Protein AF-A0A2R6RXS4-F1 (afdb_monomer_lite)

Radius of gyration: 31.49 Å; chains: 1; bounding box: 68×72×65 Å

Sequence (136 aa):
MIDTAFGFLVPAWWEVEVTVAAAAFVILVCWFFGQGGGSNGGGTDASGHDNSGDVVDDKEKMFQLKGDHQTTSPYMIKLELLAAKNLIGANLNGTSDPYAMITCGTEKRFSSMVPGSRNPMWGEEFNFSVDELPVQ

Foldseek 3Di:
DDPDPDPPPDDDPVVVVVVVVVVVVVVVVCCVVVPPDDDDDDDDDDDDDDDDDDDDDDDDDDPPPPPCPDPQFWDKDKDWDFKDAQAAQPDPVRFAFDKDWDDDPPDIDIFDTRPRHRIDGGRDMDIDTHSDDPDD

Structure (mmCIF, N/CA/C/O backbone):
data_AF-A0A2R6RXS4-F1
#
_entry.id   AF-A0A2R6RXS4-F1
#
loop_
_atom_site.group_PDB
_atom_site.id
_atom_site.type_symbol
_atom_site.label_atom_id
_atom_site.label_alt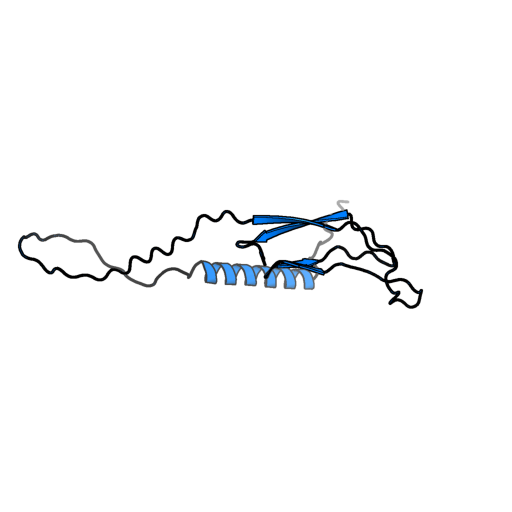_id
_atom_site.label_comp_id
_atom_site.label_asym_id
_atom_site.label_entity_id
_atom_site.label_seq_id
_atom_site.pdbx_PDB_ins_code
_atom_site.Cartn_x
_atom_site.Cartn_y
_atom_site.Cartn_z
_atom_site.occupancy
_atom_site.B_iso_or_equiv
_atom_site.auth_seq_id
_atom_site.auth_comp_id
_atom_site.auth_asym_id
_atom_site.auth_atom_id
_atom_site.pdbx_PDB_model_num
ATOM 1 N N . MET A 1 1 ? 16.736 56.628 -15.313 1.00 43.84 1 MET A N 1
ATOM 2 C CA . MET A 1 1 ? 16.510 55.252 -15.793 1.00 43.84 1 MET A CA 1
ATOM 3 C C . MET A 1 1 ? 16.075 54.454 -14.578 1.00 43.84 1 MET A C 1
ATOM 5 O O . MET A 1 1 ? 16.916 54.087 -13.774 1.00 43.84 1 MET A O 1
ATOM 9 N N . ILE A 1 2 ? 14.765 54.385 -14.340 1.00 45.53 2 ILE A N 1
ATOM 10 C CA . ILE A 1 2 ? 14.175 53.586 -13.260 1.00 45.53 2 ILE A CA 1
ATOM 11 C C . ILE A 1 2 ? 13.384 52.467 -13.929 1.00 45.53 2 ILE A C 1
ATOM 13 O O . ILE A 1 2 ? 12.199 52.610 -14.217 1.00 45.53 2 ILE A O 1
ATOM 17 N N . ASP A 1 3 ? 14.084 51.386 -14.259 1.00 43.50 3 ASP A N 1
ATOM 18 C CA . ASP A 1 3 ? 13.466 50.175 -14.782 1.00 43.50 3 ASP A CA 1
ATOM 19 C C . ASP A 1 3 ? 12.566 49.585 -13.700 1.00 43.50 3 ASP A C 1
ATOM 21 O O . ASP A 1 3 ? 12.996 49.155 -12.629 1.00 43.50 3 ASP A O 1
ATOM 25 N N . THR A 1 4 ? 11.271 49.697 -13.960 1.00 50.25 4 THR A N 1
ATOM 26 C CA . THR A 1 4 ? 10.205 49.354 -13.036 1.00 50.25 4 THR A CA 1
ATOM 27 C C . THR A 1 4 ? 10.063 47.839 -13.043 1.00 50.25 4 THR A C 1
ATOM 29 O O . THR A 1 4 ? 9.550 47.240 -13.985 1.00 50.25 4 THR A O 1
ATOM 32 N N . ALA A 1 5 ? 10.557 47.215 -11.980 1.00 62.62 5 ALA A N 1
ATOM 33 C CA . ALA A 1 5 ? 10.283 45.832 -11.648 1.00 62.62 5 ALA A CA 1
ATOM 34 C C . ALA A 1 5 ? 8.781 45.653 -11.387 1.00 62.62 5 ALA A C 1
ATOM 36 O O . ALA A 1 5 ? 8.321 45.940 -10.292 1.00 62.62 5 ALA A O 1
ATOM 37 N N . PHE A 1 6 ? 8.025 45.174 -12.374 1.00 50.16 6 PHE A N 1
ATOM 38 C CA . PHE A 1 6 ? 6.716 44.542 -12.168 1.00 50.16 6 PHE A CA 1
ATOM 39 C C . PHE A 1 6 ? 6.511 43.451 -13.223 1.00 50.16 6 PHE A C 1
ATOM 41 O O . PHE A 1 6 ? 5.706 43.564 -14.143 1.00 50.16 6 PHE A O 1
ATOM 48 N N . GLY A 1 7 ? 7.283 42.369 -13.081 1.00 52.12 7 GLY A N 1
ATOM 49 C CA . GLY A 1 7 ? 6.945 41.082 -13.678 1.00 52.12 7 GLY A CA 1
ATOM 50 C C . GLY A 1 7 ? 5.671 40.577 -13.011 1.00 52.12 7 GLY A C 1
ATOM 51 O O . GLY A 1 7 ? 5.698 40.093 -11.883 1.00 52.12 7 GLY A O 1
ATOM 52 N N . PHE A 1 8 ? 4.554 40.808 -13.687 1.00 47.75 8 PHE A N 1
ATOM 53 C CA . PHE A 1 8 ? 3.197 40.479 -13.279 1.00 47.75 8 PHE A CA 1
ATOM 54 C C . PHE A 1 8 ? 3.089 38.956 -13.081 1.00 47.75 8 PHE A C 1
ATOM 56 O O . PHE A 1 8 ? 3.015 38.184 -14.035 1.00 47.75 8 PHE A O 1
ATOM 63 N N . LEU A 1 9 ? 3.152 38.532 -11.819 1.00 58.44 9 LEU A N 1
ATOM 64 C CA . LEU A 1 9 ? 3.003 37.157 -11.342 1.00 58.44 9 LEU A CA 1
ATOM 65 C C . LEU A 1 9 ? 1.506 36.808 -11.373 1.00 58.44 9 LEU A C 1
ATOM 67 O O . LEU A 1 9 ? 0.849 36.714 -10.340 1.00 58.44 9 LEU A O 1
ATOM 71 N N . VAL A 1 10 ? 0.931 36.750 -12.577 1.00 65.56 10 VAL A N 1
ATOM 72 C CA . VAL A 1 10 ? -0.482 36.391 -12.744 1.00 65.56 10 VAL A CA 1
ATOM 73 C C . VAL A 1 10 ? -0.610 34.907 -12.449 1.00 65.56 10 VAL A C 1
ATOM 75 O O . VAL A 1 10 ? 0.056 34.123 -13.131 1.00 65.56 10 VAL A O 1
ATOM 78 N N . PRO A 1 11 ? -1.440 34.505 -11.471 1.00 66.31 11 PRO A N 1
ATOM 79 C CA . PRO A 1 11 ? -1.754 33.096 -11.293 1.00 66.31 11 PRO A CA 1
ATOM 80 C C . PRO A 1 11 ? -2.292 32.557 -12.618 1.00 66.31 11 PRO A C 1
ATOM 82 O O . PRO A 1 11 ? -3.095 33.215 -13.288 1.00 66.31 11 PRO A O 1
ATOM 85 N N . ALA A 1 12 ? -1.813 31.386 -13.036 1.00 81.25 12 ALA A N 1
ATOM 86 C CA . ALA A 1 12 ? -2.298 30.779 -14.267 1.00 81.25 12 ALA A CA 1
ATOM 87 C C . ALA A 1 12 ? -3.828 30.633 -14.178 1.00 81.25 12 ALA A C 1
ATOM 89 O O . ALA A 1 12 ? -4.367 30.368 -13.106 1.00 81.25 12 ALA A O 1
ATOM 90 N N . TRP A 1 13 ? -4.546 30.799 -15.292 1.00 73.44 13 TRP A N 1
ATOM 91 C CA . TRP A 1 13 ? -6.021 30.803 -15.310 1.00 73.44 13 TRP A CA 1
ATOM 92 C C . TRP A 1 13 ? -6.645 29.564 -14.632 1.00 73.44 13 TRP A C 1
ATOM 94 O O . TRP A 1 13 ? -7.698 29.646 -14.009 1.00 73.44 13 TRP A O 1
ATOM 104 N N . TRP A 1 14 ? -5.940 28.433 -14.679 1.00 80.50 14 TRP A N 1
ATOM 105 C CA . TRP A 1 14 ? -6.294 27.189 -13.993 1.00 80.50 14 TRP A CA 1
ATOM 106 C C . TRP A 1 14 ? -6.139 27.241 -12.461 1.00 80.50 14 TRP A C 1
ATOM 108 O O . TRP A 1 14 ? -6.949 26.662 -11.744 1.00 80.50 14 TRP A O 1
ATOM 118 N N . GLU A 1 15 ? -5.139 27.950 -11.929 1.00 84.00 15 GLU A N 1
ATOM 119 C CA . GLU A 1 15 ? -4.962 28.123 -10.477 1.00 84.00 15 GLU A CA 1
ATOM 120 C C . GLU A 1 15 ? -6.076 28.978 -9.868 1.00 84.00 15 GLU A C 1
ATOM 122 O O . GLU A 1 15 ? -6.515 28.732 -8.741 1.00 84.00 15 GLU A O 1
ATOM 127 N N . VAL A 1 16 ? -6.576 29.955 -10.632 1.00 85.00 16 VAL A N 1
ATOM 128 C CA . VAL A 1 16 ? -7.744 30.757 -10.247 1.00 85.00 16 VAL A CA 1
ATOM 129 C C . VAL A 1 16 ? -8.972 29.859 -10.129 1.00 85.00 16 VAL A C 1
ATOM 131 O O . VAL A 1 16 ? -9.700 29.945 -9.144 1.00 85.00 16 VAL A O 1
ATOM 134 N N . GLU A 1 17 ? -9.167 28.954 -11.085 1.00 81.94 17 GLU A N 1
ATOM 135 C CA . GLU A 1 17 ? -10.290 28.017 -11.087 1.00 81.94 17 GLU A CA 1
ATOM 136 C C . GLU A 1 17 ? -10.240 27.063 -9.883 1.00 81.94 17 GLU A C 1
ATOM 138 O O . GLU A 1 17 ? -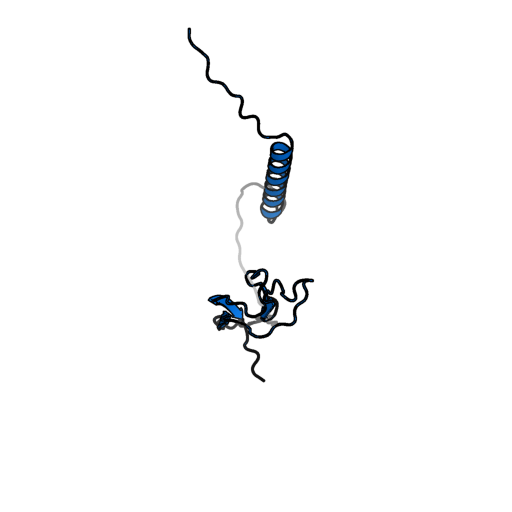11.230 26.922 -9.162 1.00 81.94 17 GLU A O 1
ATOM 143 N N . VAL A 1 18 ? -9.064 26.498 -9.586 1.00 87.56 18 VAL A N 1
ATOM 144 C CA . VAL A 1 18 ? -8.847 25.639 -8.408 1.00 87.56 18 VAL A CA 1
ATOM 145 C C . VAL A 1 18 ? -9.096 26.400 -7.103 1.00 87.56 18 VAL A C 1
ATOM 147 O O . VAL A 1 18 ? -9.751 25.882 -6.199 1.00 87.56 18 VAL A O 1
ATOM 150 N N . THR A 1 19 ? -8.626 27.645 -7.006 1.00 91.38 19 THR A N 1
ATOM 151 C CA . THR A 1 19 ? -8.807 28.483 -5.810 1.00 91.38 19 THR A CA 1
ATOM 152 C C . THR A 1 19 ? -10.278 28.834 -5.589 1.00 91.38 19 THR A C 1
ATOM 154 O O . THR A 1 19 ? -10.771 28.757 -4.463 1.00 91.38 19 THR A O 1
ATOM 157 N N . VAL A 1 20 ? -11.006 29.171 -6.659 1.00 90.75 20 VAL A N 1
ATOM 158 C CA . VAL A 1 20 ? -12.446 29.460 -6.601 1.00 90.75 20 VAL A CA 1
ATOM 159 C C . VAL A 1 20 ? -13.236 28.213 -6.202 1.00 90.75 20 VAL A C 1
ATOM 161 O O . VAL A 1 20 ? -14.096 28.295 -5.324 1.00 90.75 20 VAL A O 1
ATOM 164 N N . ALA A 1 21 ? -12.919 27.052 -6.783 1.00 91.00 21 ALA A N 1
ATOM 165 C CA . ALA A 1 21 ? -13.567 25.787 -6.444 1.00 91.00 21 ALA A CA 1
ATOM 166 C C . ALA A 1 21 ? -13.322 25.389 -4.977 1.00 91.00 21 ALA A C 1
ATOM 168 O O . ALA A 1 21 ? -14.264 25.020 -4.271 1.00 91.00 21 ALA A O 1
ATOM 169 N N . ALA A 1 22 ? -12.084 25.526 -4.492 1.00 92.38 22 ALA A N 1
ATOM 170 C CA . ALA A 1 22 ? -11.734 25.257 -3.099 1.00 92.38 22 ALA A CA 1
ATOM 171 C C . ALA A 1 22 ? -12.464 26.203 -2.130 1.00 92.38 22 ALA A C 1
ATOM 173 O O . ALA A 1 22 ? -13.041 25.747 -1.142 1.00 92.38 22 ALA A O 1
ATOM 174 N N . ALA A 1 23 ? -12.506 27.507 -2.427 1.00 92.75 23 ALA A N 1
ATOM 175 C CA . ALA A 1 23 ? -13.211 28.485 -1.601 1.00 92.75 23 ALA A CA 1
ATOM 176 C C . ALA A 1 23 ? -14.726 28.219 -1.551 1.00 92.75 23 ALA A C 1
ATOM 178 O O . ALA A 1 23 ? -15.323 28.260 -0.474 1.00 92.75 23 ALA A O 1
ATOM 179 N N . ALA A 1 24 ? -15.346 27.885 -2.688 1.00 93.25 24 ALA A N 1
ATOM 180 C CA . ALA A 1 24 ? -16.766 27.542 -2.750 1.00 93.25 24 ALA A CA 1
ATOM 181 C C . ALA A 1 24 ? -17.097 26.292 -1.918 1.00 93.25 24 ALA A C 1
ATOM 183 O O . ALA A 1 24 ? -18.102 26.277 -1.206 1.00 93.25 24 ALA A O 1
ATOM 184 N N . PHE A 1 25 ? -16.233 25.272 -1.956 1.00 93.44 25 PHE A N 1
ATOM 185 C CA . PHE A 1 25 ? -16.397 24.063 -1.150 1.00 93.44 25 PHE A CA 1
ATOM 186 C C . PHE A 1 25 ? -16.322 24.363 0.352 1.00 93.44 25 PHE A C 1
ATOM 188 O O . PHE A 1 25 ? -17.185 23.920 1.106 1.00 93.44 25 PHE A O 1
ATOM 195 N N . VAL A 1 26 ? -15.352 25.176 0.789 1.00 91.81 26 VAL A N 1
ATOM 196 C CA . VAL A 1 26 ? -15.224 25.585 2.200 1.00 91.81 26 VAL A CA 1
ATOM 197 C C . VAL A 1 26 ? -16.453 26.365 2.667 1.00 91.81 26 VAL A C 1
ATOM 199 O O . VAL A 1 26 ? -16.955 26.099 3.753 1.00 91.81 26 VAL A O 1
ATOM 202 N N . ILE A 1 27 ? -16.989 27.276 1.848 1.00 89.00 27 ILE A N 1
ATOM 203 C CA . ILE A 1 27 ? -18.201 28.039 2.190 1.00 89.00 27 ILE A CA 1
ATOM 204 C C . ILE A 1 27 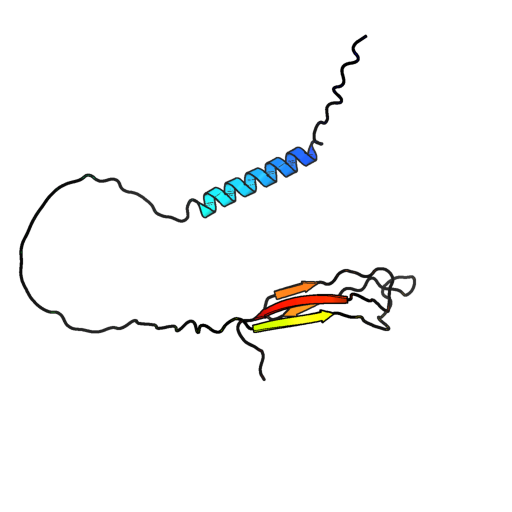? -19.418 27.113 2.313 1.00 89.00 27 ILE A C 1
ATOM 206 O O . ILE A 1 27 ? -20.164 27.216 3.289 1.00 89.00 27 ILE A O 1
ATOM 210 N N . LEU A 1 28 ? -19.597 26.182 1.369 1.00 86.88 28 LEU A N 1
ATOM 211 C CA . LEU A 1 28 ? -20.670 25.183 1.416 1.00 86.88 28 LEU A CA 1
ATOM 212 C C . LEU A 1 28 ? -20.592 24.331 2.684 1.00 86.88 28 LEU A C 1
ATOM 214 O O . LEU A 1 28 ? -21.600 24.141 3.361 1.00 86.88 28 LEU A O 1
ATOM 218 N N . VAL A 1 29 ? -19.392 23.867 3.033 1.00 87.81 29 VAL A N 1
ATOM 219 C CA . VAL A 1 29 ? -19.132 23.130 4.272 1.00 87.81 29 VAL A CA 1
ATOM 220 C C . VAL A 1 29 ? -19.449 24.011 5.482 1.00 87.81 29 VAL A C 1
ATOM 222 O O . VAL A 1 29 ? -20.202 23.592 6.354 1.00 87.81 29 VAL A O 1
ATOM 225 N N . CYS A 1 30 ? -18.980 25.257 5.535 1.00 83.56 30 CYS A N 1
ATOM 226 C CA . CYS A 1 30 ? -19.273 26.160 6.649 1.00 83.56 30 CYS A CA 1
ATOM 227 C C . CYS A 1 30 ? -20.774 26.407 6.844 1.00 83.56 30 CYS A C 1
ATOM 229 O O . CYS A 1 30 ? -21.224 26.492 7.982 1.00 83.56 30 CYS A O 1
ATOM 231 N N . TRP A 1 31 ? -21.566 26.499 5.776 1.00 82.25 31 TRP A N 1
ATOM 232 C CA . TRP A 1 31 ? -23.022 26.632 5.893 1.00 82.25 31 TRP A CA 1
ATOM 233 C C . TRP A 1 31 ? -23.688 25.326 6.305 1.00 82.25 31 TRP A C 1
ATOM 235 O O . TRP A 1 31 ? -24.581 25.341 7.145 1.00 82.25 31 TRP A O 1
ATOM 245 N N . PHE A 1 32 ? -23.223 24.197 5.774 1.00 77.38 32 PHE A N 1
ATOM 246 C CA . PHE A 1 32 ? -23.747 22.882 6.126 1.00 77.38 32 PHE A CA 1
ATOM 247 C C . PHE A 1 32 ? -23.497 22.540 7.602 1.00 77.38 32 PHE A C 1
ATOM 249 O O . PHE A 1 32 ? -24.389 22.057 8.291 1.00 77.38 32 PHE A O 1
ATOM 256 N N . PHE A 1 33 ? -22.309 22.863 8.114 1.00 71.00 33 PHE A N 1
ATOM 257 C CA . PHE A 1 33 ? -21.957 22.673 9.521 1.00 71.00 33 PHE A CA 1
ATOM 258 C C . PHE A 1 33 ? -22.473 23.805 10.429 1.00 71.00 33 PHE A C 1
ATOM 260 O O . PHE A 1 33 ? -22.721 23.571 11.608 1.00 71.00 33 PHE A O 1
ATOM 267 N N . GLY A 1 34 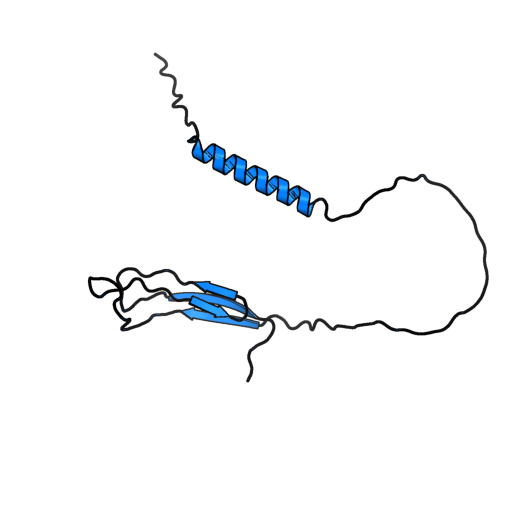? -22.677 25.017 9.902 1.00 64.25 34 GLY A N 1
ATOM 268 C CA . GLY A 1 34 ? -23.235 26.155 10.643 1.00 64.25 34 GLY A CA 1
ATOM 269 C C . GLY A 1 34 ? -24.763 26.143 10.757 1.00 64.25 34 GLY A C 1
ATOM 270 O O . GLY A 1 34 ? -25.314 26.734 11.681 1.00 64.25 34 GLY A O 1
ATOM 271 N N . GLN A 1 35 ? -25.457 25.441 9.859 1.00 59.31 35 GLN A N 1
ATOM 272 C CA . GLN A 1 35 ? -26.915 25.288 9.849 1.00 59.31 35 GLN A CA 1
ATOM 273 C C . GLN A 1 35 ? -27.343 23.911 10.392 1.00 59.31 35 GLN A C 1
ATOM 275 O O . GLN A 1 35 ? -28.325 23.321 9.956 1.00 59.31 35 GLN A O 1
ATOM 280 N N . GLY A 1 36 ? -26.600 23.394 11.373 1.00 54.25 36 GLY A N 1
ATOM 281 C CA . GLY A 1 36 ? -26.928 22.193 12.144 1.00 54.25 36 GLY A CA 1
ATOM 282 C C . GLY A 1 36 ? -27.552 22.494 13.511 1.00 54.25 36 GLY A C 1
ATOM 283 O O . GLY A 1 36 ? -27.315 21.749 14.456 1.00 54.25 36 GLY A O 1
ATOM 284 N N . GLY A 1 37 ? -28.306 23.591 13.649 1.00 53.88 37 GLY A N 1
ATOM 285 C CA . GLY A 1 37 ? -28.922 23.969 14.921 1.00 53.88 37 GLY A CA 1
ATOM 286 C C . GLY A 1 37 ? -30.067 24.974 14.802 1.00 53.88 37 GLY A C 1
ATOM 287 O O . GLY A 1 37 ? -29.854 26.161 14.996 1.00 53.88 37 GLY A O 1
ATOM 288 N N . GLY A 1 38 ? -31.281 24.468 14.564 1.00 48.88 38 GLY A N 1
ATOM 289 C CA . GLY A 1 38 ? -32.500 24.982 15.204 1.00 48.88 38 GLY A CA 1
ATOM 290 C C . GLY A 1 38 ? -33.171 26.232 14.621 1.00 48.88 38 GLY A C 1
ATOM 291 O O . GLY A 1 38 ? -32.595 27.302 14.499 1.00 48.88 38 GLY A O 1
ATOM 292 N N . SER A 1 39 ? -34.458 26.081 14.323 1.00 50.12 39 SER A N 1
ATOM 293 C CA . SER A 1 39 ? -35.383 27.092 13.813 1.00 50.12 39 SER A CA 1
ATOM 294 C C . SER A 1 39 ? -36.039 27.921 14.938 1.00 50.12 39 SER A C 1
ATOM 296 O O . SER A 1 39 ? -36.343 27.372 15.989 1.00 50.12 39 SER A O 1
ATOM 298 N N . ASN A 1 40 ? -36.325 29.196 14.633 1.00 46.72 40 ASN A N 1
ATOM 299 C CA . ASN A 1 40 ? -37.468 30.042 15.040 1.00 46.72 40 ASN A CA 1
ATOM 300 C C . ASN A 1 40 ? -37.832 30.348 16.516 1.00 46.72 40 ASN A C 1
ATOM 302 O O . ASN A 1 40 ? -38.151 29.468 17.305 1.00 46.72 40 ASN A O 1
ATOM 306 N N . GLY A 1 41 ? -38.042 31.658 16.757 1.00 39.84 41 GLY A N 1
ATOM 307 C CA . GLY A 1 41 ? -38.921 32.255 17.785 1.00 39.84 41 GLY A CA 1
ATOM 308 C C . GLY A 1 41 ? -38.143 32.885 18.949 1.00 39.84 41 GLY A C 1
ATOM 309 O O . GLY A 1 41 ? -37.475 32.176 19.677 1.00 39.84 41 GLY A O 1
ATOM 310 N N . GLY A 1 42 ? -38.108 34.196 19.208 1.00 43.62 42 GLY A N 1
ATOM 311 C CA . GLY A 1 42 ? -39.097 35.240 18.953 1.00 43.62 42 GLY A CA 1
ATOM 312 C C . GLY A 1 42 ? -40.163 35.242 20.054 1.00 43.62 42 GLY A C 1
ATOM 313 O O . GLY A 1 42 ? -41.176 34.578 19.881 1.00 43.62 42 GLY A O 1
ATOM 314 N N . GLY A 1 43 ? -39.955 35.974 21.159 1.00 39.44 43 GLY A N 1
ATOM 315 C CA . GLY A 1 43 ? -41.003 36.177 22.172 1.00 39.44 43 GLY A CA 1
ATOM 316 C C . GLY A 1 43 ? -40.524 36.651 23.548 1.00 39.44 43 GLY A C 1
ATOM 317 O O . GLY A 1 43 ? -40.083 35.851 24.359 1.00 39.44 43 GLY A O 1
ATOM 318 N N . THR A 1 44 ? -40.624 37.965 23.745 1.00 39.94 44 THR A N 1
ATOM 319 C CA . THR A 1 44 ? -40.996 38.738 24.950 1.00 39.94 44 THR A CA 1
ATOM 320 C C . THR A 1 44 ? -40.983 38.103 26.348 1.00 39.94 44 THR A C 1
ATOM 322 O O . THR A 1 44 ? -41.642 37.104 26.625 1.00 39.94 44 THR A O 1
ATOM 325 N N . ASP A 1 45 ? -40.374 38.867 27.250 1.00 40.31 45 ASP A N 1
ATOM 326 C CA . ASP A 1 45 ? -40.558 38.907 28.701 1.00 40.31 45 ASP A CA 1
ATOM 327 C C . ASP A 1 45 ? -42.040 38.894 29.136 1.00 40.31 45 ASP A C 1
ATOM 329 O O . ASP A 1 45 ? -42.867 39.548 28.501 1.00 40.31 45 ASP A O 1
ATOM 333 N N . ALA A 1 46 ? -42.354 38.231 30.260 1.00 46.91 46 ALA A N 1
ATOM 334 C CA . ALA A 1 46 ? -43.094 38.791 31.409 1.00 46.91 46 ALA A CA 1
ATOM 335 C C . ALA A 1 46 ? -43.674 37.701 32.341 1.00 46.91 46 ALA A C 1
ATOM 337 O O . ALA A 1 46 ? -44.450 36.851 31.928 1.00 46.91 46 ALA A O 1
ATOM 338 N N . SER A 1 47 ? -43.343 37.843 33.630 1.00 39.66 47 SER A N 1
ATOM 339 C CA . SER A 1 47 ? -44.253 37.820 34.789 1.00 39.66 47 SER A CA 1
ATOM 340 C C . SER A 1 47 ? -45.253 36.666 34.993 1.00 39.66 47 SER A C 1
ATOM 342 O O . SER A 1 47 ? -46.304 36.633 34.364 1.00 39.66 47 SER A O 1
ATOM 344 N N . GLY A 1 48 ? -45.036 35.953 36.108 1.00 39.59 48 GLY A N 1
ATOM 345 C CA . GLY A 1 48 ? -46.061 35.689 37.129 1.00 39.59 48 GLY A CA 1
ATOM 346 C C . GLY A 1 48 ? -46.999 34.509 36.884 1.00 39.59 48 GLY A C 1
ATOM 347 O O . GLY A 1 48 ? -47.733 34.492 35.906 1.00 39.59 48 GLY A O 1
ATOM 348 N N . HIS A 1 49 ? -47.037 33.558 37.818 1.00 43.41 49 HIS A N 1
ATOM 349 C CA . HIS A 1 49 ? -48.153 33.371 38.756 1.00 43.41 49 HIS A CA 1
ATOM 350 C C . HIS A 1 49 ? -47.968 32.052 39.523 1.00 43.41 49 HIS A C 1
ATOM 352 O O . HIS A 1 49 ? -47.348 31.102 39.046 1.00 43.41 49 HIS A O 1
ATOM 358 N N . ASP A 1 50 ? -48.493 32.038 40.737 1.00 41.50 50 ASP A N 1
ATOM 359 C CA . ASP A 1 50 ? -48.176 31.113 41.816 1.00 41.50 50 ASP A CA 1
ATOM 360 C C . ASP A 1 50 ? -49.247 30.011 41.941 1.00 41.50 50 ASP A C 1
ATOM 362 O O . ASP A 1 50 ? -50.287 30.069 41.283 1.00 41.50 50 ASP A O 1
ATOM 366 N N . ASN A 1 51 ? -49.025 29.109 42.910 1.00 44.88 51 ASN A N 1
ATOM 367 C CA . ASN A 1 51 ? -49.918 28.078 43.482 1.00 44.88 51 ASN A CA 1
ATOM 368 C C . ASN A 1 51 ? -49.752 26.667 42.885 1.00 44.88 51 ASN A C 1
ATOM 370 O O . ASN A 1 51 ? -49.879 26.465 41.688 1.00 44.88 51 ASN A O 1
ATOM 374 N N . SER A 1 52 ? -49.285 25.671 43.648 1.00 45.53 52 SER A N 1
ATOM 375 C CA . SER A 1 52 ? -49.847 25.014 44.851 1.00 45.53 52 SER A CA 1
ATOM 376 C C . SER A 1 52 ? -50.724 23.813 44.482 1.00 45.53 52 SER A C 1
ATOM 378 O O . SER A 1 52 ? -51.799 23.987 43.921 1.00 45.53 52 SER A O 1
ATOM 380 N N . GLY A 1 53 ? -50.270 22.624 44.899 1.00 46.25 53 GLY A N 1
ATOM 381 C CA . GLY A 1 53 ? -51.127 21.486 45.240 1.00 46.25 53 GLY A CA 1
ATOM 382 C C . GLY A 1 53 ? -51.296 20.367 44.203 1.00 46.25 53 GLY A C 1
ATOM 383 O O . GLY A 1 53 ? -51.912 20.568 43.168 1.00 46.25 53 GLY A O 1
ATOM 384 N N . ASP A 1 54 ? -50.885 19.165 44.631 1.00 41.59 54 ASP A N 1
ATOM 385 C CA . ASP A 1 54 ? -51.680 17.918 44.591 1.00 41.59 54 ASP A CA 1
ATOM 386 C C . ASP A 1 54 ? -51.361 16.812 43.543 1.00 41.59 54 ASP A C 1
ATOM 388 O O . ASP A 1 54 ? -51.617 16.935 42.352 1.00 41.59 54 ASP A O 1
ATOM 392 N N . VAL A 1 55 ? -50.846 15.700 44.100 1.00 48.59 55 VAL A N 1
ATOM 393 C CA . VAL A 1 55 ? -51.127 14.261 43.851 1.00 48.59 55 VAL A CA 1
ATOM 394 C C . VAL A 1 55 ? -50.667 13.542 42.559 1.00 48.59 55 VAL A C 1
ATOM 396 O O . VAL A 1 55 ? -51.239 13.666 41.486 1.00 48.59 55 VAL A O 1
ATOM 399 N N . VAL A 1 56 ? -49.658 12.680 42.786 1.00 51.06 56 VAL A N 1
ATOM 400 C CA . VAL A 1 56 ? -49.440 11.264 42.381 1.00 51.06 56 VAL A CA 1
ATOM 401 C C . VAL A 1 56 ? -49.932 10.782 41.005 1.00 51.06 56 VAL A C 1
ATOM 403 O O . VAL A 1 56 ? -51.124 10.583 40.801 1.00 51.06 56 VAL A O 1
ATOM 406 N N . ASP A 1 57 ? -48.977 10.345 40.174 1.00 55.09 57 ASP A N 1
ATOM 407 C CA . ASP A 1 57 ? -49.117 9.135 39.348 1.00 55.09 57 ASP A CA 1
ATOM 408 C C . ASP A 1 57 ? -47.771 8.380 39.314 1.00 55.09 57 ASP A C 1
ATOM 410 O O . ASP A 1 57 ? -46.767 8.856 38.782 1.00 55.09 57 ASP A O 1
ATOM 414 N N . ASP A 1 58 ? -47.743 7.219 39.968 1.00 61.16 58 ASP A N 1
ATOM 415 C CA . ASP A 1 58 ? -46.707 6.195 39.834 1.00 61.16 58 ASP A CA 1
ATOM 416 C C . ASP A 1 58 ? -47.000 5.380 38.565 1.00 61.16 58 ASP A C 1
ATOM 418 O O . ASP A 1 58 ? -48.060 4.753 38.505 1.00 61.16 58 ASP A O 1
ATOM 422 N N . LYS A 1 59 ? -46.048 5.300 37.616 1.00 56.53 59 LYS A N 1
ATOM 423 C CA . LYS A 1 59 ? -45.593 4.035 36.985 1.00 56.53 59 LYS A CA 1
ATOM 424 C C . LYS A 1 59 ? -44.621 4.223 35.811 1.00 56.53 59 LYS A C 1
ATOM 426 O O . LYS A 1 59 ? -44.982 4.579 34.697 1.00 56.53 59 LYS A O 1
ATOM 431 N N . GLU A 1 60 ? -43.375 3.847 36.085 1.00 52.12 60 GLU A N 1
ATOM 432 C CA . GLU A 1 60 ? -42.594 2.841 35.349 1.00 52.12 60 GLU A CA 1
ATOM 433 C C . GLU A 1 60 ? -42.676 2.782 33.809 1.00 52.12 60 GLU A C 1
ATOM 435 O O . GLU A 1 60 ? -43.546 2.141 33.221 1.00 52.12 60 GLU A O 1
ATOM 440 N N . LYS A 1 61 ? -41.623 3.295 33.168 1.00 50.56 61 LYS A N 1
ATOM 441 C CA . LYS A 1 61 ? -40.737 2.560 32.237 1.00 50.56 61 LYS A CA 1
ATOM 442 C C . LYS A 1 61 ? -39.618 3.530 31.862 1.00 50.56 61 LYS A C 1
ATOM 444 O O . LYS A 1 61 ? -39.756 4.380 30.998 1.00 50.56 61 LYS A O 1
ATOM 449 N N . MET A 1 62 ? -38.529 3.566 32.619 1.00 46.56 62 MET A N 1
ATOM 450 C CA . MET A 1 62 ? -37.410 2.658 32.376 1.00 46.56 62 MET A CA 1
ATOM 451 C C . MET A 1 62 ? -37.142 2.506 30.869 1.00 46.56 62 MET A C 1
ATOM 453 O O . MET A 1 62 ? -37.514 1.519 30.248 1.00 46.56 62 MET A O 1
ATOM 457 N N . PHE A 1 63 ? -36.476 3.507 3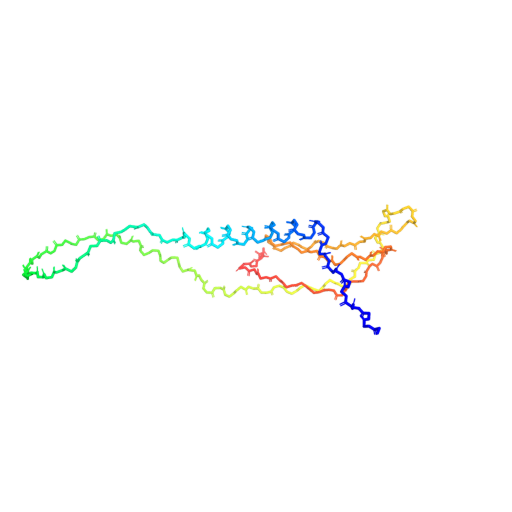0.300 1.00 44.59 63 PHE A N 1
ATOM 458 C CA . PHE A 1 63 ? -35.494 3.290 29.240 1.00 44.59 63 PHE A CA 1
ATOM 459 C C . PHE A 1 63 ? -34.181 3.964 29.651 1.00 44.59 63 PHE A C 1
ATOM 461 O O . PHE A 1 63 ? -33.602 4.796 28.965 1.00 44.59 63 PHE A O 1
ATOM 468 N N . GLN A 1 64 ? -33.725 3.578 30.844 1.00 46.97 64 GLN A N 1
ATOM 469 C CA . GLN A 1 64 ? -32.304 3.524 31.156 1.00 46.97 64 GLN A CA 1
ATOM 470 C C . GLN A 1 64 ? -31.710 2.370 30.339 1.00 46.97 64 GLN A C 1
ATOM 472 O O . GLN A 1 64 ? -31.576 1.254 30.829 1.00 46.97 64 GLN A O 1
ATOM 477 N N . LEU A 1 65 ? -31.398 2.625 29.072 1.00 52.44 65 LEU A N 1
ATOM 478 C CA . LEU A 1 65 ? -30.239 1.991 28.454 1.00 52.44 65 LEU A CA 1
ATOM 479 C C . LEU A 1 65 ? -29.135 3.044 28.635 1.00 52.44 65 LEU A C 1
ATOM 481 O O . LEU A 1 65 ? -29.091 4.009 27.889 1.00 52.44 65 LEU A O 1
ATOM 485 N N . LYS A 1 66 ? -28.268 3.028 29.654 1.00 47.66 66 LYS A N 1
ATOM 486 C CA . LYS A 1 66 ? -27.343 1.944 30.022 1.00 47.66 66 LYS A CA 1
ATOM 487 C C . LYS A 1 66 ? -27.012 1.032 28.837 1.00 47.66 66 LYS A C 1
ATOM 489 O O . LYS A 1 66 ? -27.011 -0.185 28.940 1.00 47.66 66 LYS A O 1
ATOM 494 N N . GLY A 1 67 ? -26.721 1.645 27.693 1.00 41.69 67 GLY A N 1
ATOM 495 C CA . GLY A 1 67 ? -25.595 1.172 26.915 1.00 41.69 67 GLY A CA 1
ATOM 496 C C . GLY A 1 67 ? -24.373 1.702 27.638 1.00 41.69 67 GLY A C 1
ATOM 497 O O . GLY A 1 67 ? -24.018 2.864 27.466 1.00 41.69 67 GLY A O 1
ATOM 498 N N . ASP A 1 68 ? -23.787 0.894 28.516 1.00 40.62 68 ASP A N 1
ATOM 499 C CA . ASP A 1 68 ? -22.388 1.085 28.854 1.00 40.62 68 ASP A CA 1
ATOM 500 C C . ASP A 1 68 ? -21.634 1.013 27.529 1.00 40.62 68 ASP A C 1
ATOM 502 O O . ASP A 1 68 ? -21.342 -0.074 27.034 1.00 40.62 68 ASP A O 1
ATOM 506 N N . HIS A 1 69 ? -21.365 2.166 26.914 1.00 50.56 69 HIS A N 1
ATOM 507 C CA . HIS A 1 69 ? -20.241 2.264 26.007 1.00 50.56 69 HIS A CA 1
ATOM 508 C C . HIS A 1 69 ? -19.061 1.983 26.922 1.00 50.56 69 HIS A C 1
ATOM 510 O O . HIS A 1 69 ? -18.636 2.856 27.683 1.00 50.56 69 HIS A O 1
ATOM 516 N N . GLN A 1 70 ? -18.666 0.708 26.985 1.00 48.75 70 GLN A N 1
ATOM 517 C CA . GLN A 1 70 ? -17.494 0.298 27.724 1.00 48.75 70 GLN A CA 1
ATOM 518 C C . GLN A 1 70 ? -16.417 1.311 27.363 1.00 48.75 70 GLN A C 1
ATOM 520 O O . GLN A 1 70 ? -16.194 1.630 26.193 1.00 48.75 70 GLN A O 1
ATOM 525 N N . THR A 1 71 ? -15.783 1.869 28.384 1.00 49.03 71 THR A N 1
ATOM 526 C CA . THR A 1 71 ? -14.490 2.526 28.257 1.00 49.03 71 THR A CA 1
ATOM 527 C C . THR A 1 71 ? -13.460 1.448 27.911 1.00 49.03 71 THR A C 1
ATOM 529 O O . THR A 1 71 ? -12.520 1.208 28.663 1.00 49.03 71 THR A O 1
ATOM 532 N N . THR A 1 72 ? -13.687 0.712 26.826 1.00 65.25 72 THR A N 1
ATOM 533 C CA . THR A 1 72 ? -12.704 -0.128 26.173 1.00 65.25 72 THR A CA 1
ATOM 534 C C . THR A 1 72 ? -11.808 0.862 25.463 1.00 65.25 72 THR A C 1
ATOM 536 O O . THR A 1 72 ? -12.147 1.419 24.423 1.00 65.25 72 THR A O 1
ATOM 539 N N . SER A 1 73 ? -10.692 1.190 26.112 1.00 71.88 73 SER A N 1
ATOM 540 C CA . SER A 1 73 ? -9.610 1.904 25.449 1.00 71.88 73 SER A CA 1
ATOM 541 C C . SER A 1 73 ? -9.303 1.176 24.137 1.00 71.88 73 SER A C 1
ATOM 543 O O . SER A 1 73 ? -9.103 -0.043 24.195 1.00 71.88 73 SER A O 1
ATOM 545 N N . PRO A 1 74 ? -9.273 1.873 22.990 1.00 83.62 74 PRO A N 1
ATOM 546 C CA . PRO A 1 74 ? -9.020 1.228 21.713 1.00 83.62 74 PRO A CA 1
ATOM 547 C C . PRO A 1 74 ? -7.662 0.525 21.759 1.00 83.62 74 PRO A C 1
ATOM 549 O O . PRO A 1 74 ? -6.677 1.066 22.271 1.00 83.62 74 PRO A O 1
ATOM 552 N N . TYR A 1 75 ? -7.607 -0.695 21.237 1.00 89.62 75 TYR A N 1
ATOM 553 C CA . TYR A 1 75 ? -6.360 -1.421 21.066 1.00 89.62 75 TYR A CA 1
ATOM 554 C C . TYR A 1 75 ? -5.562 -0.785 19.931 1.00 89.62 75 TYR A C 1
ATOM 556 O O . TYR A 1 75 ? -6.103 -0.482 18.869 1.00 89.62 75 TYR A O 1
ATOM 564 N N . MET A 1 76 ? -4.259 -0.608 20.138 1.00 92.06 76 MET A N 1
ATOM 565 C CA . MET A 1 76 ? -3.353 -0.126 19.097 1.00 92.06 76 MET A CA 1
ATOM 566 C C . MET A 1 76 ? -2.578 -1.300 18.502 1.00 92.06 76 MET A C 1
ATOM 568 O O . MET A 1 76 ? -1.819 -1.971 19.200 1.00 92.06 76 MET A O 1
ATOM 572 N N . ILE A 1 77 ? -2.750 -1.530 17.204 1.00 93.44 77 ILE A N 1
ATOM 573 C CA . ILE A 1 77 ? -1.989 -2.509 16.431 1.00 93.44 77 ILE A CA 1
ATOM 574 C C . ILE A 1 77 ? -0.882 -1.766 15.692 1.00 93.44 77 ILE A C 1
ATOM 576 O O . ILE A 1 77 ? -1.139 -1.002 14.761 1.00 93.44 77 ILE A O 1
ATOM 580 N N . LYS A 1 78 ? 0.355 -2.029 16.109 1.00 95.88 78 LYS A N 1
ATOM 581 C CA . LYS A 1 78 ? 1.569 -1.550 15.454 1.00 95.88 78 LYS A CA 1
ATOM 582 C C . LYS A 1 78 ? 2.053 -2.597 14.451 1.00 95.88 78 LYS A C 1
ATOM 584 O O . LYS A 1 78 ? 2.331 -3.733 14.832 1.00 95.88 78 LYS A O 1
ATOM 589 N N . LEU A 1 79 ? 2.166 -2.222 13.183 1.00 96.44 79 LEU A N 1
ATOM 590 C CA . LEU A 1 79 ? 2.642 -3.073 12.096 1.00 96.44 79 LEU A CA 1
ATOM 591 C C . LEU A 1 79 ? 3.894 -2.462 11.469 1.00 96.44 79 LEU A C 1
ATOM 593 O O . LEU A 1 79 ? 3.848 -1.347 10.961 1.00 96.44 79 LEU A O 1
ATOM 597 N N . GLU A 1 80 ? 4.980 -3.226 11.422 1.00 98.06 80 GLU A N 1
ATOM 598 C CA . GLU A 1 80 ? 6.208 -2.847 10.721 1.00 98.06 80 GLU A CA 1
ATOM 599 C C . GLU A 1 80 ? 6.327 -3.643 9.415 1.00 98.06 80 GLU A C 1
ATOM 601 O O . GLU A 1 80 ? 6.497 -4.865 9.407 1.00 98.06 80 GLU A O 1
ATOM 606 N N . LEU A 1 81 ? 6.223 -2.945 8.287 1.00 98.12 81 LEU A N 1
ATOM 607 C CA . LEU A 1 81 ? 6.415 -3.491 6.952 1.00 98.12 81 LEU A CA 1
ATOM 608 C C . LEU A 1 81 ? 7.890 -3.369 6.561 1.00 98.12 81 LEU A C 1
ATOM 610 O O . LEU A 1 81 ? 8.361 -2.314 6.138 1.00 98.12 81 LEU A O 1
ATOM 614 N N . LEU A 1 82 ? 8.623 -4.474 6.667 1.00 98.06 82 LEU A N 1
ATOM 615 C CA . LEU A 1 82 ? 10.063 -4.482 6.413 1.00 98.06 82 LEU A CA 1
ATOM 616 C C . LEU A 1 82 ? 10.390 -4.603 4.922 1.00 98.06 82 LEU A C 1
ATOM 618 O O . LEU A 1 82 ? 10.907 -3.665 4.316 1.00 98.06 82 LEU A O 1
ATOM 622 N N . ALA A 1 83 ? 10.119 -5.767 4.331 1.00 97.81 83 ALA A N 1
ATOM 623 C CA . ALA A 1 83 ? 10.567 -6.106 2.985 1.00 97.81 83 ALA A CA 1
ATOM 624 C C . ALA A 1 83 ? 9.777 -7.274 2.386 1.00 97.81 83 ALA A C 1
ATOM 626 O O . ALA A 1 83 ? 9.161 -8.060 3.106 1.00 97.81 83 ALA A O 1
ATOM 627 N N . ALA A 1 84 ? 9.875 -7.435 1.068 1.00 97.62 84 ALA A N 1
ATOM 628 C CA . ALA A 1 84 ? 9.483 -8.653 0.367 1.00 97.62 84 ALA A CA 1
ATOM 629 C C . ALA A 1 84 ? 10.633 -9.156 -0.511 1.00 97.62 84 ALA A C 1
ATOM 631 O O . ALA A 1 84 ? 11.578 -8.428 -0.813 1.00 97.62 84 ALA A O 1
ATOM 632 N N . LYS A 1 85 ? 10.563 -10.421 -0.932 1.00 96.81 85 LYS A N 1
ATOM 633 C CA . LYS A 1 85 ? 11.617 -11.063 -1.722 1.00 96.81 85 LYS A CA 1
ATOM 634 C C . LYS A 1 85 ? 11.022 -11.897 -2.846 1.00 96.81 85 LYS A C 1
ATOM 636 O O . LYS A 1 85 ? 9.999 -12.547 -2.655 1.00 96.81 85 LYS A O 1
ATOM 641 N N . ASN A 1 86 ? 11.715 -11.935 -3.982 1.00 96.38 86 ASN A N 1
ATOM 642 C CA . ASN A 1 86 ? 11.387 -12.772 -5.137 1.00 96.38 86 ASN A CA 1
ATOM 643 C C . ASN A 1 86 ? 9.973 -12.547 -5.696 1.00 96.38 86 ASN A C 1
ATOM 645 O O . ASN A 1 86 ? 9.325 -13.493 -6.145 1.00 96.38 86 ASN A O 1
ATOM 649 N N . LEU A 1 87 ? 9.503 -11.299 -5.716 1.00 96.06 87 LEU A N 1
ATOM 650 C CA . LEU A 1 87 ? 8.224 -10.969 -6.337 1.00 96.06 87 LEU A CA 1
ATOM 651 C C . LEU A 1 87 ? 8.237 -11.312 -7.833 1.00 96.06 87 LEU A C 1
ATOM 653 O O . LEU A 1 87 ? 9.287 -11.305 -8.487 1.00 96.06 87 LEU A O 1
ATOM 657 N N . ILE A 1 88 ? 7.069 -11.639 -8.378 1.00 95.75 88 ILE A N 1
ATOM 658 C CA . ILE A 1 88 ? 6.903 -11.897 -9.811 1.00 95.75 88 ILE A CA 1
ATOM 659 C C . ILE A 1 88 ? 7.118 -10.579 -10.558 1.00 95.75 88 ILE A C 1
ATOM 661 O O . ILE A 1 88 ? 6.611 -9.545 -10.127 1.00 95.75 88 ILE A O 1
ATOM 665 N N . GLY A 1 89 ? 7.892 -10.625 -11.643 1.00 94.88 89 GLY A N 1
ATOM 666 C CA . GLY A 1 89 ? 8.097 -9.486 -12.534 1.00 94.88 89 GLY A CA 1
ATOM 667 C C . GLY A 1 89 ? 6.854 -9.228 -13.380 1.00 94.88 89 GLY A C 1
ATOM 668 O O . GLY A 1 89 ? 6.437 -10.116 -14.119 1.00 94.88 89 GLY A O 1
ATOM 669 N N . ALA A 1 90 ? 6.272 -8.041 -13.260 1.00 92.50 90 ALA A N 1
ATOM 670 C CA . ALA A 1 90 ? 5.128 -7.592 -14.052 1.00 92.50 90 ALA A CA 1
ATOM 671 C C . ALA A 1 90 ? 5.557 -6.725 -15.248 1.00 92.50 90 ALA A C 1
ATOM 673 O O . ALA A 1 90 ? 4.842 -6.641 -16.245 1.00 92.50 90 ALA A O 1
ATOM 674 N N . ASN A 1 91 ? 6.737 -6.107 -15.169 1.00 93.56 91 ASN A N 1
ATOM 675 C CA . ASN A 1 91 ? 7.274 -5.220 -16.192 1.00 93.56 91 ASN A CA 1
ATOM 676 C C . ASN A 1 91 ? 8.055 -6.012 -17.251 1.00 93.56 91 ASN A C 1
ATOM 678 O O . ASN A 1 91 ? 8.620 -7.070 -16.974 1.00 93.56 91 ASN A O 1
ATOM 682 N N . LEU A 1 92 ? 8.165 -5.454 -18.463 1.00 91.06 92 LEU A N 1
ATOM 683 C CA . LEU A 1 92 ? 8.863 -6.081 -19.599 1.00 91.06 92 LEU A CA 1
ATOM 684 C C . LEU A 1 92 ? 10.334 -6.419 -19.311 1.00 91.06 92 LEU A C 1
ATOM 686 O O . LEU A 1 92 ? 10.868 -7.365 -19.881 1.00 91.06 92 LEU A O 1
ATOM 690 N N . ASN A 1 93 ? 10.993 -5.665 -18.426 1.00 90.06 93 ASN A N 1
ATOM 691 C CA . ASN A 1 93 ? 12.381 -5.938 -18.042 1.00 90.06 93 ASN A CA 1
ATOM 692 C C . ASN A 1 93 ? 12.510 -7.102 -17.027 1.00 90.06 93 ASN A C 1
ATOM 694 O O . ASN A 1 93 ? 13.620 -7.484 -16.663 1.00 90.06 93 ASN A O 1
ATOM 698 N N . GLY A 1 94 ? 11.387 -7.647 -16.550 1.00 91.88 94 GLY A N 1
ATOM 699 C CA . GLY A 1 94 ? 11.337 -8.679 -15.522 1.00 91.88 94 GLY A CA 1
ATOM 700 C C . GLY A 1 94 ? 11.281 -8.158 -14.082 1.00 91.88 94 GLY A C 1
ATOM 701 O O . GLY A 1 94 ? 11.265 -8.983 -13.170 1.00 91.88 94 GLY A O 1
ATOM 702 N N . THR A 1 95 ? 11.242 -6.843 -13.841 1.00 94.19 95 THR A N 1
ATOM 703 C CA . THR A 1 95 ? 10.999 -6.231 -12.519 1.00 94.19 95 THR A CA 1
ATOM 704 C C . THR A 1 95 ? 9.523 -5.896 -12.288 1.00 94.19 95 THR A C 1
ATOM 706 O O . THR A 1 95 ? 8.671 -6.215 -13.112 1.00 94.19 95 THR A O 1
ATOM 709 N N . SER A 1 96 ? 9.213 -5.292 -11.141 1.00 95.81 96 SER A N 1
ATOM 710 C CA . SER A 1 96 ? 7.880 -4.811 -10.766 1.00 95.81 96 SER A CA 1
ATOM 711 C C . SER A 1 96 ? 8.010 -3.516 -9.979 1.00 95.81 96 SER A C 1
ATOM 713 O O . SER A 1 96 ? 9.095 -3.218 -9.483 1.00 95.81 96 SER A O 1
ATOM 715 N N . ASP A 1 97 ? 6.900 -2.805 -9.806 1.00 96.62 97 ASP A N 1
ATOM 716 C CA . ASP A 1 97 ? 6.802 -1.624 -8.943 1.00 96.62 97 ASP A CA 1
ATOM 717 C C . ASP A 1 97 ? 5.921 -1.950 -7.717 1.00 96.62 97 ASP A C 1
ATOM 719 O O . ASP A 1 97 ? 4.770 -1.518 -7.630 1.00 96.62 97 ASP A O 1
ATOM 723 N N . PRO A 1 98 ? 6.381 -2.832 -6.808 1.00 97.00 98 PRO A N 1
ATOM 724 C CA . PRO A 1 98 ? 5.566 -3.336 -5.708 1.00 97.00 98 PRO A CA 1
ATOM 725 C C . PRO A 1 98 ? 5.182 -2.269 -4.680 1.00 97.00 98 PRO A C 1
ATOM 727 O O . PRO A 1 98 ? 5.980 -1.413 -4.299 1.00 97.00 98 PRO A O 1
ATOM 730 N N . TYR A 1 99 ? 3.973 -2.424 -4.146 1.00 97.88 99 TYR A N 1
ATOM 731 C CA . TYR A 1 99 ? 3.465 -1.769 -2.944 1.00 97.88 99 TYR A CA 1
ATOM 732 C C . TYR A 1 99 ? 2.647 -2.787 -2.134 1.00 97.88 99 TYR A C 1
ATOM 734 O O . TYR A 1 99 ? 2.134 -3.764 -2.686 1.00 97.88 99 TYR A O 1
ATOM 742 N N . ALA A 1 100 ? 2.525 -2.570 -0.829 1.00 97.94 100 ALA A N 1
ATOM 743 C CA . ALA A 1 100 ? 1.681 -3.358 0.053 1.00 97.94 100 ALA A CA 1
ATOM 744 C C . ALA A 1 100 ? 0.375 -2.616 0.346 1.00 97.94 100 ALA A C 1
ATOM 746 O O . ALA A 1 100 ? 0.336 -1.392 0.467 1.00 97.94 100 ALA A O 1
ATOM 747 N N . MET A 1 101 ? -0.701 -3.381 0.483 1.00 97.69 101 MET A N 1
ATOM 748 C CA . MET A 1 101 ? -2.018 -2.890 0.854 1.00 97.69 101 MET A CA 1
ATOM 749 C C . MET A 1 101 ? -2.417 -3.566 2.159 1.00 97.69 101 MET A C 1
ATOM 751 O O . MET A 1 101 ? -2.662 -4.770 2.191 1.00 97.69 101 MET A O 1
ATOM 755 N N . ILE A 1 102 ? -2.455 -2.788 3.232 1.00 97.31 102 ILE A N 1
ATOM 756 C CA . ILE A 1 102 ? -2.713 -3.257 4.586 1.00 97.31 102 ILE A CA 1
ATOM 757 C C . ILE A 1 102 ? -4.159 -2.921 4.931 1.00 97.31 102 ILE A C 1
ATOM 759 O O . ILE A 1 102 ? -4.587 -1.782 4.764 1.00 97.31 102 ILE A O 1
ATOM 763 N N . THR A 1 103 ? -4.917 -3.912 5.392 1.00 95.06 103 THR A N 1
ATOM 764 C CA . THR A 1 103 ? -6.310 -3.730 5.819 1.00 95.06 103 THR A CA 1
ATOM 765 C C . THR A 1 103 ? -6.449 -4.182 7.264 1.00 95.06 103 THR A C 1
ATOM 767 O O . THR A 1 103 ? -6.033 -5.290 7.598 1.00 95.06 103 THR A O 1
ATOM 770 N N . CYS A 1 104 ? -7.026 -3.332 8.108 1.00 91.69 104 CYS A N 1
ATOM 771 C CA . CYS A 1 104 ? -7.314 -3.615 9.508 1.00 91.69 104 CYS A CA 1
ATOM 772 C C . CYS A 1 104 ? -8.757 -3.189 9.799 1.00 91.69 104 CYS A C 1
ATOM 774 O O . CYS A 1 104 ? -9.069 -1.998 9.812 1.00 91.69 104 CYS A O 1
ATOM 776 N N . GLY A 1 105 ? -9.661 -4.160 9.954 1.00 88.56 105 GLY A N 1
ATOM 777 C CA . GLY A 1 105 ? -11.096 -3.886 10.049 1.00 88.56 105 GLY A CA 1
ATOM 778 C C . GLY A 1 105 ? -11.605 -3.128 8.819 1.00 88.56 105 GLY A C 1
ATOM 779 O O . GLY A 1 105 ? -11.526 -3.627 7.696 1.00 88.56 105 GLY A O 1
ATOM 780 N N . THR A 1 106 ? -12.112 -1.915 9.035 1.00 88.38 106 THR A N 1
ATOM 781 C CA . THR A 1 106 ? -12.587 -1.009 7.977 1.00 88.38 106 THR A CA 1
ATOM 782 C C . THR A 1 106 ? -11.501 -0.085 7.428 1.00 88.38 106 THR A C 1
ATOM 784 O O . THR A 1 106 ? -11.716 0.566 6.406 1.00 88.38 106 THR A O 1
ATOM 787 N N . GLU A 1 107 ? -10.346 0.010 8.091 1.00 91.94 107 GLU A N 1
ATOM 788 C CA . GLU A 1 107 ? -9.260 0.892 7.680 1.00 91.94 107 GLU A CA 1
ATOM 789 C C . GLU A 1 107 ? -8.342 0.207 6.665 1.00 91.94 107 GLU A C 1
ATOM 791 O O . GLU A 1 107 ? -7.994 -0.971 6.779 1.00 91.94 107 GLU A O 1
ATOM 796 N N . LYS A 1 108 ? -7.917 0.979 5.665 1.00 96.06 108 LYS A N 1
ATOM 797 C CA . LYS A 1 108 ? -7.025 0.528 4.605 1.00 96.06 108 LYS A CA 1
ATOM 798 C C . LYS A 1 108 ? -5.894 1.525 4.414 1.00 96.06 108 LYS A C 1
ATOM 800 O O . LYS A 1 108 ? -6.134 2.716 4.236 1.00 96.06 108 LYS A O 1
ATOM 805 N N . ARG A 1 109 ? -4.660 1.029 4.407 1.00 97.25 109 ARG A N 1
ATOM 806 C CA . ARG A 1 109 ? -3.440 1.809 4.184 1.00 97.25 109 ARG A CA 1
ATOM 807 C C . ARG A 1 109 ? -2.611 1.182 3.075 1.00 97.25 109 ARG A C 1
ATOM 809 O O . ARG A 1 109 ? -2.694 -0.017 2.815 1.00 97.25 109 ARG A O 1
ATOM 816 N N . PHE A 1 110 ? -1.819 2.011 2.417 1.00 97.75 110 PHE A N 1
ATOM 817 C CA . PHE A 1 110 ? -0.918 1.595 1.355 1.00 97.75 110 PHE A CA 1
ATOM 818 C C . PHE A 1 110 ? 0.496 1.997 1.733 1.00 97.75 110 PHE A C 1
ATOM 820 O O . PHE A 1 110 ? 0.687 3.070 2.305 1.00 97.75 110 PHE A O 1
ATOM 827 N N . SER A 1 111 ? 1.458 1.142 1.410 1.00 98.19 111 SER A N 1
ATOM 828 C CA . SER A 1 111 ? 2.866 1.505 1.507 1.00 98.19 111 SER A CA 1
ATOM 829 C C . SER A 1 111 ? 3.285 2.417 0.364 1.00 98.19 111 SER A C 1
ATOM 831 O O . SER A 1 111 ? 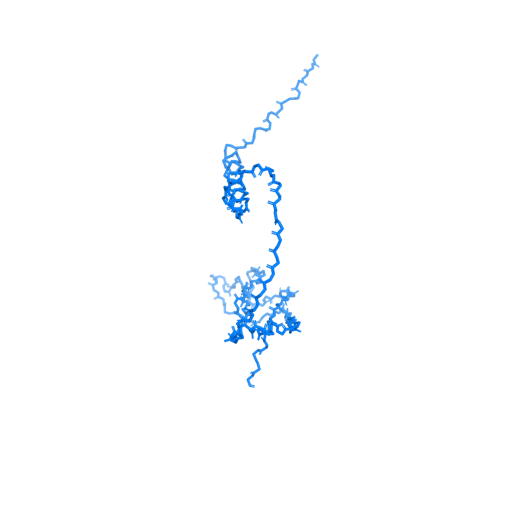2.588 2.524 -0.653 1.00 98.19 111 SER A O 1
ATOM 833 N N . SER A 1 112 ? 4.487 2.977 0.467 1.00 97.88 112 SER A N 1
ATOM 834 C CA . SER A 1 112 ? 5.144 3.542 -0.708 1.00 97.88 112 SER A CA 1
ATOM 835 C C . SER A 1 112 ? 5.345 2.463 -1.772 1.00 97.88 112 SER A C 1
ATOM 837 O O . SER A 1 112 ? 5.528 1.272 -1.483 1.00 97.88 112 SER A O 1
ATOM 839 N N . MET A 1 113 ? 5.320 2.889 -3.028 1.00 97.75 113 MET A N 1
ATOM 840 C CA . MET A 1 113 ? 5.687 2.049 -4.157 1.00 97.75 113 MET A CA 1
ATOM 841 C C . MET A 1 113 ? 7.207 2.046 -4.311 1.00 97.75 113 MET A C 1
ATOM 843 O O . MET A 1 113 ? 7.828 3.107 -4.351 1.00 97.75 113 MET A O 1
ATOM 847 N N . VAL A 1 114 ? 7.804 0.862 -4.429 1.00 97.56 114 VAL A N 1
ATOM 848 C CA . VAL A 1 114 ? 9.238 0.718 -4.704 1.00 97.56 114 VAL A CA 1
ATOM 849 C C . VAL A 1 114 ? 9.407 0.381 -6.183 1.00 97.56 114 VAL A C 1
ATOM 851 O O . VAL A 1 114 ? 9.063 -0.729 -6.575 1.00 97.56 114 VAL A O 1
ATOM 854 N N . PRO A 1 115 ? 9.923 1.289 -7.023 1.00 96.44 115 PRO A N 1
ATOM 855 C CA . PRO A 1 115 ? 9.988 1.060 -8.457 1.00 96.44 115 PRO A CA 1
ATOM 856 C C . PRO A 1 115 ? 11.070 0.043 -8.838 1.00 96.44 115 PRO A C 1
ATOM 858 O O . PRO A 1 115 ? 12.148 -0.013 -8.243 1.00 96.44 115 PRO A O 1
ATOM 861 N N . GLY A 1 116 ? 10.799 -0.739 -9.876 1.00 95.44 116 GLY A N 1
ATOM 862 C CA . GLY A 1 116 ? 11.757 -1.591 -10.563 1.00 95.44 116 GLY A CA 1
ATOM 863 C C . GLY A 1 116 ? 12.405 -2.666 -9.693 1.00 95.44 116 GLY A C 1
ATOM 864 O O . GLY A 1 116 ? 13.497 -3.125 -10.022 1.00 95.44 116 GLY A O 1
ATOM 865 N N . SER A 1 117 ? 11.762 -3.096 -8.608 1.00 96.00 117 SER A N 1
ATOM 866 C CA . SER A 1 117 ? 12.323 -4.057 -7.663 1.00 96.00 117 SER A CA 1
ATOM 867 C C . SER A 1 117 ? 11.454 -5.296 -7.498 1.00 96.00 117 SER A C 1
ATOM 869 O O . SER A 1 117 ? 10.239 -5.244 -7.339 1.00 96.00 117 SER A O 1
ATOM 871 N N . ARG A 1 118 ? 12.115 -6.454 -7.468 1.00 96.12 118 ARG A N 1
ATOM 872 C CA . ARG A 1 118 ? 11.510 -7.732 -7.059 1.00 96.12 118 ARG A CA 1
ATOM 873 C C . ARG A 1 118 ? 11.765 -8.059 -5.589 1.00 96.12 118 ARG A C 1
ATOM 875 O O . ARG A 1 118 ? 11.273 -9.068 -5.090 1.00 96.12 118 ARG A O 1
ATOM 882 N N . ASN A 1 119 ? 12.574 -7.237 -4.927 1.00 96.69 119 ASN A N 1
ATOM 883 C CA . ASN A 1 119 ? 12.975 -7.387 -3.536 1.00 96.69 119 ASN A CA 1
ATOM 884 C C . ASN A 1 119 ? 12.831 -6.023 -2.841 1.00 96.69 119 ASN A C 1
ATOM 886 O O . ASN A 1 119 ? 13.840 -5.387 -2.529 1.00 96.69 119 ASN A O 1
ATOM 890 N N . PRO A 1 120 ? 11.602 -5.491 -2.733 1.00 97.56 120 PRO A N 1
ATOM 891 C CA . PRO A 1 120 ? 11.383 -4.175 -2.152 1.00 97.56 120 PRO A CA 1
ATOM 892 C C . PRO A 1 120 ? 11.716 -4.163 -0.660 1.00 97.56 120 PRO A C 1
ATOM 894 O O . PRO A 1 120 ? 11.443 -5.125 0.058 1.00 97.56 120 PRO A O 1
ATOM 897 N N . MET A 1 121 ? 12.272 -3.042 -0.215 1.00 97.88 121 MET A N 1
ATOM 898 C CA . MET A 1 121 ? 12.516 -2.706 1.184 1.00 97.88 121 MET A CA 1
ATOM 899 C C . MET A 1 121 ? 11.692 -1.453 1.474 1.00 97.88 121 MET A C 1
ATOM 901 O O . MET A 1 121 ? 11.897 -0.440 0.807 1.00 97.88 121 MET A O 1
ATOM 905 N N . TRP A 1 122 ? 10.762 -1.533 2.421 1.00 98.12 122 TRP A N 1
ATOM 906 C CA . TRP A 1 122 ? 9.930 -0.399 2.828 1.00 98.12 122 TRP A CA 1
ATOM 907 C C . TRP A 1 122 ? 10.445 0.199 4.132 1.00 98.12 122 TRP A C 1
ATOM 909 O O . TRP A 1 122 ? 10.763 1.381 4.176 1.00 98.12 122 TRP A O 1
ATOM 919 N N . GLY A 1 123 ? 10.581 -0.625 5.177 1.00 97.00 123 GLY A N 1
ATOM 920 C CA . GLY A 1 123 ? 10.902 -0.128 6.517 1.00 97.00 123 GLY A CA 1
ATOM 921 C C . GLY A 1 123 ? 9.845 0.850 7.040 1.00 97.00 123 GLY A C 1
ATOM 922 O O . GLY A 1 123 ? 10.186 1.812 7.721 1.00 97.00 123 GLY A O 1
ATOM 923 N N . GLU A 1 124 ? 8.582 0.635 6.671 1.00 98.12 124 GLU A N 1
ATOM 924 C CA . GLU A 1 124 ? 7.465 1.518 7.005 1.00 98.12 124 GLU A CA 1
ATOM 925 C C . GLU A 1 124 ? 6.687 0.992 8.209 1.00 98.12 124 GLU A C 1
ATOM 927 O O . GLU A 1 124 ? 6.596 -0.215 8.430 1.00 98.12 124 GLU A O 1
ATOM 932 N N . GLU A 1 125 ? 6.085 1.900 8.969 1.00 97.88 125 GLU A N 1
ATOM 933 C CA . GLU A 1 125 ? 5.285 1.573 10.144 1.00 97.88 125 GLU A CA 1
ATOM 934 C C . GLU A 1 125 ? 3.844 2.055 9.964 1.00 97.88 125 GLU A C 1
ATOM 936 O O . GLU A 1 125 ? 3.594 3.185 9.540 1.00 97.88 125 GLU A O 1
ATOM 941 N N . PHE A 1 126 ? 2.891 1.204 10.334 1.00 97.19 126 PHE A N 1
ATOM 942 C CA . PHE A 1 126 ? 1.466 1.495 10.324 1.00 97.19 126 PHE A CA 1
ATOM 943 C C . PHE A 1 126 ? 0.889 1.267 11.714 1.00 97.19 126 PHE A C 1
ATOM 945 O O . PHE A 1 126 ? 1.150 0.246 12.347 1.00 97.19 126 PHE A O 1
ATOM 952 N N . ASN A 1 127 ? 0.075 2.211 12.171 1.00 95.69 127 ASN A N 1
ATOM 953 C CA . ASN A 1 127 ? -0.607 2.137 13.453 1.00 95.69 127 ASN A CA 1
ATOM 954 C C . ASN A 1 127 ? -2.114 2.148 13.199 1.00 95.69 127 ASN A C 1
ATOM 956 O O . ASN A 1 127 ? -2.614 3.071 12.555 1.00 95.69 127 ASN A O 1
ATOM 960 N N . PHE A 1 128 ? -2.809 1.129 13.696 1.00 94.00 128 PHE A N 1
ATOM 961 C CA . PHE A 1 128 ? -4.259 0.985 13.585 1.00 94.00 128 PHE A CA 1
ATOM 962 C C . PHE A 1 128 ? -4.882 0.993 14.975 1.00 94.00 128 PHE A C 1
ATOM 964 O O . PHE A 1 128 ? -4.406 0.291 15.866 1.00 94.00 128 PHE A O 1
ATOM 971 N N . SER A 1 129 ? -5.953 1.761 15.148 1.00 91.75 129 SER A N 1
ATOM 972 C CA . SER A 1 129 ? -6.763 1.745 16.366 1.00 91.75 129 SER A CA 1
ATOM 973 C C . SER A 1 129 ? -7.980 0.861 16.124 1.00 91.75 129 SER A C 1
ATOM 975 O O . SER A 1 129 ? -8.740 1.119 15.193 1.00 91.75 129 SER A O 1
ATOM 977 N N . VAL A 1 130 ? -8.160 -0.179 16.934 1.00 89.75 130 VAL A N 1
ATOM 978 C CA . VAL A 1 130 ? -9.291 -1.108 16.826 1.00 89.75 130 VAL A CA 1
ATOM 979 C C . VAL A 1 130 ? -10.032 -1.206 18.150 1.00 89.75 130 VAL A C 1
ATOM 981 O O . VAL A 1 130 ? -9.418 -1.292 19.212 1.00 89.75 130 VAL A O 1
ATOM 984 N N . ASP A 1 131 ? -11.358 -1.211 18.087 1.00 87.12 131 ASP A N 1
ATOM 985 C CA . ASP A 1 131 ? -12.199 -1.286 19.286 1.00 87.12 131 ASP A CA 1
ATOM 986 C C . ASP A 1 131 ? -12.265 -2.712 19.854 1.00 87.12 131 ASP A C 1
ATOM 988 O O . ASP A 1 131 ? -12.418 -2.907 21.058 1.00 87.12 131 ASP A O 1
ATOM 992 N N . GLU A 1 132 ? -12.081 -3.718 18.996 1.00 82.19 132 GLU A N 1
ATOM 993 C CA . GLU A 1 132 ? -12.109 -5.133 19.354 1.00 82.19 132 GLU A CA 1
ATOM 994 C C . GLU A 1 132 ? -11.027 -5.897 18.578 1.00 82.19 132 GLU A C 1
ATOM 996 O O . GLU A 1 132 ? -10.816 -5.680 17.381 1.00 82.19 132 GLU A O 1
ATOM 1001 N N . LEU A 1 133 ? -10.312 -6.787 19.269 1.00 77.19 133 LEU A N 1
ATOM 1002 C CA . LEU A 1 133 ? -9.340 -7.673 18.636 1.00 77.19 133 LEU A CA 1
ATOM 1003 C C . LEU A 1 133 ? -10.074 -8.858 17.995 1.00 77.19 133 LEU A C 1
ATOM 1005 O O . LEU A 1 133 ? -10.970 -9.417 18.626 1.00 77.19 133 LEU A O 1
ATOM 1009 N N . PRO A 1 134 ? -9.671 -9.317 16.797 1.00 67.12 134 PRO A N 1
ATOM 1010 C CA . PRO A 1 134 ? -10.168 -10.567 16.241 1.00 67.12 134 PRO A CA 1
ATOM 1011 C C . PRO A 1 134 ? -9.553 -11.739 17.022 1.00 67.12 134 PRO A C 1
ATOM 1013 O O . PRO A 1 134 ? -8.574 -12.344 16.592 1.00 67.12 134 PRO A O 1
ATOM 1016 N N . VAL A 1 135 ? -10.073 -12.020 18.217 1.00 65.94 135 VAL A N 1
ATOM 1017 C CA . VAL A 1 135 ? -9.730 -13.221 18.985 1.00 65.94 135 VAL A CA 1
ATOM 1018 C C . VAL A 1 135 ? -10.647 -14.339 18.493 1.00 65.94 135 VAL A C 1
ATOM 1020 O O . VAL A 1 135 ? -11.868 -14.207 18.566 1.00 65.94 135 VAL A O 1
ATOM 1023 N N . GLN A 1 136 ? -10.063 -15.405 17.947 1.00 44.97 136 GLN A N 1
ATOM 1024 C CA . GLN A 1 136 ? -10.767 -16.615 17.512 1.00 44.97 136 GLN A CA 1
ATOM 1025 C C . GLN A 1 136 ? -10.395 -17.786 18.415 1.00 44.97 136 GLN A C 1
ATOM 1027 O O . GLN A 1 136 ? -9.194 -17.892 18.759 1.00 44.97 136 GLN A O 1
#

Secondary structure (DSSP, 8-state):
---------PPPHHHHHHHHHHHHHHHHHHHHHHT-S-----------------------------------PPEEEEEEEEE--SPPP-STTS------EEEETTEEEEPPP-TT-SS-EEEEEEEEEESS----

Organism: Actinidia chinensis var. chinensis (NCBI:txid1590841)

pLDDT: mean 75.57, std 21.74, range [39.44, 98.19]

InterPro domains:
  IPR000008 C2 domain [PF00168] (78-133)
  IPR000008 C2 domain [PS50004] (57-136)
  IPR035892 C2 domain superfamily [G3DSA:2.60.40.150] (56-136)
  IPR035892 C2 domain superfamily [SSF49562] (73-133)
  IPR044655 BAG-associated GRAM protein 1-like [PTHR47038] (2-136)